Protein AF-A0AAN4YAN1-F1 (afdb_monomer_lite)

Foldseek 3Di:
DLLVQLCCQQVVPDDHDALVNVCVVCPPPPDDDCDPPVVLCVVRVCVRCVVDDDDDDDDDPVVVVVCCVVPPVCCLPPVVLVVVLVVPVPPSVVVNSRRVSSVVSVVVVD

Organism: Aspergillus oryzae (NCBI:txid5062)

Structure (mmCIF, N/CA/C/O backbone):
data_AF-A0AAN4YAN1-F1
#
_entry.id   AF-A0AAN4YAN1-F1
#
loop_
_atom_site.group_PDB
_atom_site.id
_atom_site.type_symbol
_atom_site.label_atom_id
_atom_site.label_alt_id
_atom_site.label_comp_id
_atom_site.label_asym_id
_atom_site.label_entity_id
_atom_site.label_seq_id
_atom_site.pdbx_PDB_ins_code
_atom_site.Cartn_x
_atom_site.Cartn_y
_atom_site.Cartn_z
_atom_site.occupancy
_atom_site.B_iso_or_equiv
_atom_site.auth_seq_id
_atom_site.auth_comp_id
_atom_site.auth_asym_id
_atom_site.auth_atom_id
_atom_site.pdbx_PDB_model_num
ATOM 1 N N . MET A 1 1 ? 3.680 5.366 10.695 1.00 85.44 1 MET A N 1
ATOM 2 C CA . MET A 1 1 ? 2.303 5.056 10.266 1.00 85.44 1 MET A CA 1
ATOM 3 C C . MET A 1 1 ? 2.282 3.895 9.278 1.00 85.44 1 MET A C 1
ATOM 5 O O . MET A 1 1 ? 2.101 2.791 9.756 1.00 85.44 1 MET A O 1
ATOM 9 N N . TRP A 1 2 ? 2.594 4.038 7.982 1.00 93.44 2 TRP A N 1
ATOM 10 C CA . TRP A 1 2 ? 2.585 2.868 7.071 1.00 93.44 2 TRP A CA 1
ATOM 11 C C . TRP A 1 2 ? 3.573 1.753 7.440 1.00 93.44 2 TRP A C 1
ATOM 13 O O . TRP A 1 2 ? 3.176 0.596 7.501 1.00 93.44 2 TRP A O 1
ATOM 23 N N . GLN A 1 3 ? 4.832 2.083 7.759 1.00 95.12 3 GLN A N 1
ATOM 24 C CA . GLN A 1 3 ? 5.795 1.064 8.210 1.00 95.12 3 GLN A CA 1
ATOM 25 C C . GLN A 1 3 ? 5.309 0.330 9.463 1.00 95.12 3 GLN A C 1
ATOM 27 O O . GLN A 1 3 ? 5.502 -0.866 9.598 1.00 95.12 3 GLN A O 1
ATOM 32 N N . GLU A 1 4 ? 4.669 1.052 10.374 1.00 95.56 4 GLU A N 1
ATOM 33 C CA . GLU A 1 4 ? 4.144 0.478 11.606 1.00 95.56 4 GLU A CA 1
ATOM 34 C C . GLU A 1 4 ? 2.954 -0.444 11.329 1.00 95.56 4 GLU A C 1
ATOM 36 O O . GLU A 1 4 ? 2.904 -1.534 11.883 1.00 95.56 4 GLU A O 1
ATOM 41 N N . ALA A 1 5 ? 2.049 -0.061 10.423 1.00 95.12 5 ALA A N 1
ATOM 42 C CA . ALA A 1 5 ? 0.968 -0.931 9.968 1.00 95.12 5 ALA A CA 1
ATOM 43 C C . ALA A 1 5 ? 1.516 -2.240 9.380 1.00 95.12 5 ALA A C 1
ATOM 45 O O . ALA A 1 5 ? 1.060 -3.323 9.744 1.00 95.12 5 ALA A O 1
ATOM 46 N N . VAL A 1 6 ? 2.535 -2.143 8.517 1.00 95.50 6 VAL A N 1
ATOM 47 C CA . VAL A 1 6 ? 3.218 -3.297 7.906 1.00 95.50 6 VAL A CA 1
ATOM 48 C C . VAL A 1 6 ? 3.877 -4.160 8.981 1.00 95.50 6 VAL A C 1
ATOM 50 O O . VAL A 1 6 ? 3.693 -5.377 8.985 1.00 95.50 6 VAL A O 1
ATOM 53 N N . ASP A 1 7 ? 4.573 -3.538 9.934 1.00 95.12 7 ASP A N 1
ATOM 54 C CA . ASP A 1 7 ? 5.252 -4.243 11.018 1.00 95.12 7 ASP A CA 1
ATOM 55 C C . ASP A 1 7 ? 4.272 -5.002 11.924 1.00 95.12 7 ASP A C 1
ATOM 57 O O . ASP A 1 7 ? 4.508 -6.167 12.257 1.00 95.12 7 ASP A O 1
ATOM 61 N N . ARG A 1 8 ? 3.142 -4.383 12.281 1.00 95.12 8 ARG A N 1
ATOM 62 C CA . ARG A 1 8 ? 2.120 -5.023 13.117 1.00 95.12 8 ARG A CA 1
ATOM 63 C C . ARG A 1 8 ? 1.381 -6.133 12.369 1.00 95.12 8 ARG A C 1
ATOM 65 O O . ARG A 1 8 ? 1.099 -7.169 12.966 1.00 95.12 8 ARG A O 1
ATOM 72 N N . LYS A 1 9 ? 1.107 -5.951 11.071 1.00 93.56 9 LYS A N 1
ATOM 73 C CA . LYS A 1 9 ? 0.418 -6.954 10.246 1.00 93.56 9 LYS A CA 1
ATOM 74 C C . LYS A 1 9 ? 1.280 -8.186 9.974 1.00 93.56 9 LYS A C 1
ATOM 76 O O . LYS A 1 9 ? 0.797 -9.301 10.148 1.00 93.56 9 LYS A O 1
ATOM 81 N N . PHE A 1 10 ? 2.526 -7.997 9.544 1.00 93.81 10 PHE A N 1
ATOM 82 C CA . PHE A 1 10 ? 3.351 -9.094 9.027 1.00 93.81 10 PHE A CA 1
ATOM 83 C C . PHE A 1 10 ? 4.418 -9.604 9.995 1.00 93.81 10 PHE A C 1
ATOM 85 O O . PHE A 1 10 ? 4.836 -10.751 9.870 1.00 93.81 10 PHE A O 1
ATOM 92 N N . PHE A 1 11 ? 4.853 -8.792 10.962 1.00 93.38 11 PHE A N 1
ATOM 93 C CA . PHE A 1 11 ? 5.954 -9.147 11.868 1.00 93.38 11 PHE A CA 1
ATOM 94 C C . PHE A 1 11 ? 5.548 -9.154 13.349 1.00 93.38 11 PHE A C 1
ATOM 96 O O . PHE A 1 11 ? 6.403 -9.315 14.217 1.00 93.38 11 PHE A O 1
ATOM 103 N N . GLY A 1 12 ? 4.253 -9.005 13.654 1.00 89.88 12 GLY A N 1
ATOM 104 C CA . GLY A 1 12 ? 3.705 -9.192 15.001 1.00 89.88 12 GLY A CA 1
ATOM 105 C C . GLY A 1 12 ? 4.200 -8.180 16.037 1.00 89.88 12 GLY A C 1
ATOM 106 O O . GLY A 1 12 ? 4.226 -8.482 17.228 1.00 89.88 12 GLY A O 1
ATOM 107 N N . THR A 1 13 ? 4.599 -6.978 15.613 1.00 92.94 13 THR A N 1
ATOM 108 C CA . THR A 1 13 ? 5.156 -5.952 16.515 1.00 92.94 13 THR A CA 1
ATOM 109 C C . THR A 1 13 ? 4.108 -5.241 17.383 1.00 92.94 13 THR A C 1
ATOM 111 O O . THR A 1 13 ? 4.455 -4.355 18.164 1.00 92.94 13 THR A O 1
ATOM 114 N N . GLY A 1 14 ? 2.830 -5.616 17.277 1.00 93.75 14 GLY A N 1
ATOM 115 C CA . GLY A 1 14 ? 1.735 -5.060 18.068 1.00 93.75 14 GLY A CA 1
ATOM 116 C C . GLY A 1 14 ? 0.355 -5.519 17.580 1.00 93.75 14 GLY A C 1
ATOM 117 O O . GLY A 1 14 ? 0.271 -6.373 16.696 1.00 93.75 14 GLY A O 1
ATOM 118 N N . PRO A 1 15 ? -0.732 -4.953 18.137 1.00 94.44 15 PRO A N 1
ATOM 119 C CA . PRO A 1 15 ? -2.095 -5.234 17.690 1.00 94.44 15 PRO A CA 1
ATOM 120 C C . PRO A 1 15 ? -2.310 -4.831 16.228 1.00 94.44 15 PRO A C 1
ATOM 122 O O . PRO A 1 15 ? -1.752 -3.830 15.771 1.00 94.44 15 PRO A O 1
ATOM 125 N N . LYS A 1 16 ? -3.153 -5.580 15.508 1.00 93.50 16 LYS A N 1
ATOM 126 C CA . LYS A 1 16 ? -3.551 -5.232 14.137 1.00 93.50 16 LYS A CA 1
ATOM 127 C C . LYS A 1 16 ? -4.142 -3.820 14.083 1.00 93.50 16 LYS A C 1
ATOM 129 O O . LYS A 1 16 ? -4.749 -3.366 15.051 1.00 93.50 16 LYS A O 1
ATOM 134 N N . PHE A 1 17 ? -3.945 -3.142 12.955 1.00 94.94 17 PHE A N 1
ATOM 135 C CA . PHE A 1 17 ? -4.578 -1.848 12.708 1.00 94.94 17 PHE A CA 1
ATOM 136 C C . PHE A 1 17 ? -6.097 -2.020 12.660 1.00 94.94 17 PHE A C 1
ATOM 138 O O . PHE A 1 17 ? -6.589 -2.903 11.960 1.00 94.94 17 PHE A O 1
ATOM 145 N N . GLY A 1 18 ? -6.816 -1.184 13.406 1.00 94.94 18 GLY A N 1
ATOM 146 C CA . GLY A 1 18 ? -8.261 -1.050 13.326 1.00 94.94 18 GLY A CA 1
ATOM 147 C C . GLY A 1 18 ? -8.653 0.306 12.748 1.00 94.94 18 GLY A C 1
ATOM 148 O O . GLY A 1 18 ? -7.822 1.076 12.260 1.00 94.94 18 GLY A O 1
ATOM 149 N N . ARG A 1 19 ? -9.950 0.617 12.820 1.00 95.69 19 ARG A N 1
ATOM 150 C CA . ARG A 1 19 ? -10.513 1.848 12.252 1.00 95.69 19 ARG A CA 1
ATOM 151 C C . ARG A 1 19 ? -9.834 3.113 12.767 1.00 95.69 19 ARG A C 1
ATOM 153 O O . ARG A 1 19 ? -9.567 4.002 11.979 1.00 95.69 19 ARG A O 1
ATOM 160 N N . GLN A 1 20 ? -9.504 3.188 14.057 1.00 96.12 20 GLN A N 1
ATOM 161 C CA . GLN A 1 20 ? -8.867 4.379 14.624 1.00 96.12 20 GLN A CA 1
ATOM 162 C C . GLN A 1 20 ? -7.451 4.596 14.070 1.00 96.12 20 GLN A C 1
ATOM 164 O O . GLN A 1 20 ? -7.083 5.725 13.742 1.00 96.12 20 GLN A O 1
ATOM 169 N N . GLU A 1 21 ? -6.656 3.532 13.947 1.00 96.56 21 GLU A N 1
ATOM 170 C CA . GLU A 1 21 ? -5.321 3.622 13.361 1.00 96.56 21 GLU A CA 1
ATOM 171 C C . GLU A 1 21 ? -5.380 3.952 11.865 1.00 96.56 21 GLU A C 1
ATOM 173 O O . GLU A 1 21 ? -4.557 4.731 11.379 1.00 96.56 21 GLU A O 1
ATOM 178 N N . PHE A 1 22 ? -6.359 3.402 11.138 1.00 95.94 22 PHE A N 1
ATOM 179 C CA . PHE A 1 22 ? -6.588 3.752 9.738 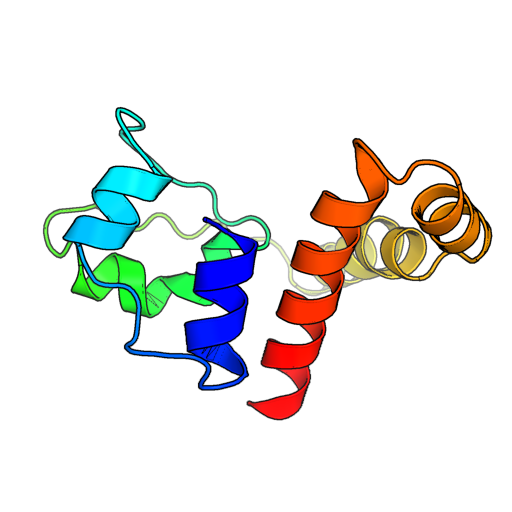1.00 95.94 22 PHE A CA 1
ATOM 180 C C . PHE A 1 22 ? -7.103 5.184 9.568 1.00 95.94 22 PHE A C 1
ATOM 182 O O . PHE A 1 22 ? -6.593 5.881 8.699 1.00 95.94 22 PHE A O 1
ATOM 189 N N . ASP A 1 23 ? -8.001 5.669 10.428 1.00 95.81 23 ASP A N 1
ATOM 190 C CA . ASP A 1 23 ? -8.488 7.055 10.417 1.00 95.81 23 ASP A CA 1
ATOM 191 C C . ASP A 1 23 ? -7.320 8.030 10.646 1.00 95.81 23 ASP A C 1
ATOM 193 O O . ASP A 1 23 ? -7.209 9.051 9.972 1.00 95.81 23 ASP A O 1
ATOM 197 N N . GLN A 1 24 ? -6.377 7.696 11.535 1.00 95.50 24 GLN A N 1
ATOM 198 C CA . GLN A 1 24 ? -5.163 8.495 11.727 1.00 95.50 24 GLN A CA 1
ATOM 199 C C . GLN A 1 24 ? -4.233 8.459 10.501 1.00 95.50 24 GLN A C 1
ATOM 201 O O . GLN A 1 24 ? -3.602 9.461 10.159 1.00 95.50 24 GLN A O 1
ATOM 206 N N . LEU A 1 25 ? -4.110 7.294 9.866 1.00 95.12 25 LEU A N 1
ATOM 207 C CA . LEU A 1 25 ? -3.193 7.056 8.755 1.00 95.12 25 LEU A CA 1
ATOM 208 C C . LEU A 1 25 ? -3.711 7.624 7.421 1.00 95.12 25 LEU A C 1
ATOM 210 O O . LEU A 1 25 ? -2.906 8.106 6.624 1.00 95.12 25 LEU A O 1
ATOM 214 N N . LEU A 1 26 ? -5.026 7.585 7.195 1.00 93.81 26 LEU A N 1
ATOM 215 C CA . LEU A 1 26 ? -5.721 8.090 6.007 1.00 93.81 26 LEU A CA 1
ATOM 216 C C . LEU A 1 26 ? -6.244 9.522 6.189 1.00 93.81 26 LEU A C 1
ATOM 218 O O . LEU A 1 26 ? -6.496 10.201 5.199 1.00 93.81 26 LEU A O 1
ATOM 222 N N . HIS A 1 27 ? -6.366 10.020 7.419 1.00 92.81 27 HIS A N 1
ATOM 223 C CA . HIS A 1 27 ? -6.829 11.379 7.707 1.00 92.81 27 HIS A CA 1
ATOM 224 C C . HIS A 1 27 ? -8.151 11.699 6.973 1.00 92.81 27 HIS A C 1
ATOM 226 O O . HIS A 1 27 ? -9.129 10.975 7.119 1.00 92.81 27 HIS A O 1
ATOM 232 N N . ASP A 1 28 ? -8.179 12.748 6.146 1.00 92.69 28 ASP A N 1
ATOM 233 C CA . ASP A 1 28 ? -9.385 13.211 5.445 1.00 92.69 28 ASP A CA 1
ATOM 234 C C . ASP A 1 28 ? -9.548 12.592 4.040 1.00 92.69 28 ASP A C 1
ATOM 236 O O . ASP A 1 28 ? -10.375 13.050 3.246 1.00 92.69 28 ASP A O 1
ATOM 240 N N . PHE A 1 29 ? -8.744 11.584 3.676 1.00 93.94 29 PHE A N 1
ATOM 241 C CA . PHE A 1 29 ? -8.873 10.929 2.374 1.00 93.94 29 PHE A CA 1
ATOM 242 C C . PHE A 1 29 ? -10.128 10.044 2.331 1.00 93.94 29 PHE A C 1
ATOM 244 O O . PHE A 1 29 ? -10.239 9.057 3.049 1.00 93.94 29 PHE A O 1
ATOM 251 N N . GLY A 1 30 ? -11.061 10.357 1.425 1.00 91.06 30 GLY A N 1
ATOM 252 C CA . GLY A 1 30 ? -12.301 9.586 1.234 1.00 91.06 30 GLY A CA 1
ATOM 253 C C . GLY A 1 30 ? -12.150 8.281 0.439 1.00 91.06 30 GLY A C 1
ATOM 254 O O . GLY A 1 30 ? -13.141 7.592 0.208 1.00 91.06 30 GLY A O 1
ATOM 255 N N . ALA A 1 31 ? -10.940 7.961 -0.027 1.00 92.31 31 ALA A N 1
ATOM 256 C CA . ALA A 1 31 ? -10.613 6.727 -0.734 1.00 92.31 31 ALA A CA 1
ATOM 257 C C . ALA A 1 31 ? -9.125 6.3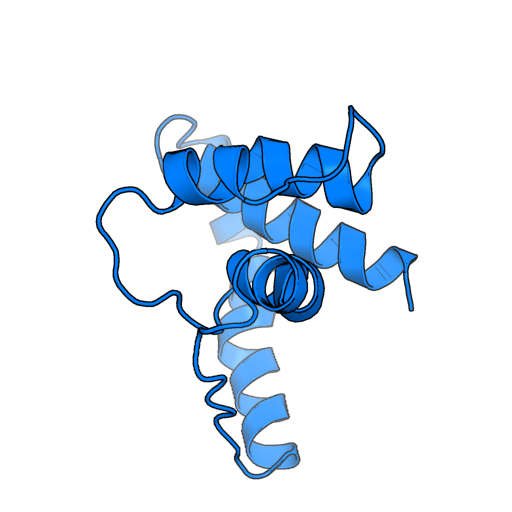93 -0.560 1.00 92.31 31 ALA A C 1
ATOM 259 O O . ALA A 1 31 ? -8.293 7.290 -0.415 1.00 92.31 31 ALA A O 1
ATOM 260 N N . VAL A 1 32 ? -8.791 5.106 -0.635 1.00 92.69 32 VAL A N 1
ATOM 261 C CA . VAL A 1 32 ? -7.417 4.590 -0.599 1.00 92.69 32 VAL A CA 1
ATOM 262 C C . VAL A 1 32 ? -7.135 3.801 -1.878 1.00 92.69 32 VAL A C 1
ATOM 264 O O . VAL A 1 32 ? -8.024 3.129 -2.400 1.00 92.69 32 VAL A O 1
ATOM 267 N N . SER A 1 33 ? -5.923 3.929 -2.427 1.00 88.12 33 SER A N 1
ATOM 268 C CA . SER A 1 33 ? -5.554 3.248 -3.672 1.00 88.12 33 SER A CA 1
ATOM 269 C C . SER A 1 33 ? -5.316 1.749 -3.465 1.00 88.12 33 SER A C 1
ATOM 271 O O . SER A 1 33 ? -5.036 1.285 -2.361 1.00 88.12 33 SER A O 1
ATOM 273 N N . SER A 1 34 ? -5.371 0.994 -4.564 1.00 84.25 34 SER A N 1
ATOM 274 C CA . SER A 1 34 ? -5.001 -0.424 -4.628 1.00 84.25 34 SER A CA 1
ATOM 275 C C . SER A 1 34 ? -3.492 -0.651 -4.798 1.00 84.25 34 SER A C 1
ATOM 277 O O . SER A 1 34 ? -3.081 -1.726 -5.232 1.00 84.25 34 SER A O 1
ATOM 279 N N . ASP A 1 35 ? -2.654 0.345 -4.513 1.00 89.81 35 ASP A N 1
ATOM 280 C CA . ASP A 1 35 ? -1.203 0.223 -4.659 1.00 89.81 35 ASP A CA 1
ATOM 281 C C . ASP A 1 35 ? -0.549 -0.226 -3.350 1.00 89.81 35 ASP A C 1
ATOM 283 O O . ASP A 1 35 ? -1.131 -0.167 -2.264 1.00 89.81 35 ASP A O 1
ATOM 287 N N . THR A 1 36 ? 0.700 -0.679 -3.429 1.00 88.94 36 THR A N 1
ATOM 288 C CA . THR A 1 36 ? 1.494 -1.000 -2.239 1.00 88.94 36 THR A CA 1
ATOM 289 C C . THR A 1 36 ? 1.829 0.274 -1.452 1.00 88.94 36 THR A C 1
ATOM 291 O O . THR A 1 36 ? 2.293 1.238 -2.064 1.00 88.94 36 THR A O 1
ATOM 294 N N . PRO A 1 37 ? 1.678 0.289 -0.114 1.00 92.31 37 PRO A N 1
ATOM 295 C CA . PRO A 1 37 ? 1.373 -0.858 0.750 1.00 92.31 37 PRO A CA 1
ATOM 296 C C . PRO A 1 37 ? -0.125 -1.119 0.986 1.00 92.31 37 PRO A C 1
ATOM 298 O O . PRO A 1 37 ? -0.460 -2.169 1.520 1.00 92.31 37 PRO A O 1
ATOM 301 N N . ALA A 1 38 ? -1.021 -0.200 0.622 1.00 93.69 38 ALA A N 1
ATOM 302 C CA . ALA A 1 38 ? -2.433 -0.231 1.011 1.00 93.69 38 ALA A CA 1
ATOM 303 C C . ALA A 1 38 ? -3.175 -1.508 0.591 1.00 93.69 38 ALA A C 1
ATOM 305 O O . ALA A 1 38 ? -3.936 -2.059 1.382 1.00 93.69 38 ALA A O 1
ATOM 306 N N . ILE A 1 39 ? -2.897 -2.037 -0.602 1.00 93.00 39 ILE A N 1
ATOM 307 C CA . ILE A 1 39 ? -3.510 -3.286 -1.087 1.00 93.00 39 ILE A CA 1
ATOM 308 C C . ILE A 1 39 ? -3.210 -4.501 -0.202 1.00 93.00 39 ILE A C 1
ATOM 310 O O . ILE A 1 39 ? -3.997 -5.441 -0.150 1.00 93.00 39 ILE A O 1
ATOM 314 N N . ALA A 1 40 ? -2.120 -4.468 0.570 1.00 93.00 40 ALA A N 1
ATOM 315 C CA . ALA A 1 40 ? -1.822 -5.505 1.548 1.00 93.00 40 ALA A CA 1
ATOM 316 C C . ALA A 1 40 ? -2.806 -5.516 2.729 1.00 93.00 40 ALA A C 1
ATOM 318 O O . ALA A 1 40 ? -2.828 -6.492 3.470 1.00 93.00 40 ALA A O 1
ATOM 319 N N . PHE A 1 41 ? -3.610 -4.466 2.908 1.00 94.50 41 PHE A N 1
ATOM 320 C CA . PHE A 1 41 ? -4.581 -4.283 3.990 1.00 94.50 41 PHE A CA 1
ATOM 321 C C . PHE A 1 41 ? -6.030 -4.341 3.497 1.00 94.50 41 PHE A C 1
ATOM 323 O O . PHE A 1 41 ? -6.914 -3.893 4.214 1.00 94.50 41 PHE A O 1
ATOM 330 N N . ALA A 1 42 ? -6.292 -4.866 2.292 1.00 94.44 42 ALA A N 1
ATOM 331 C CA . ALA A 1 42 ? -7.639 -4.886 1.718 1.00 94.44 42 ALA A CA 1
ATOM 332 C C . ALA A 1 42 ? -8.681 -5.477 2.688 1.00 94.44 42 ALA A C 1
ATOM 334 O O . ALA A 1 42 ? -9.686 -4.829 2.960 1.00 94.44 42 ALA A O 1
ATOM 335 N N . ASP A 1 43 ? -8.396 -6.639 3.281 1.00 94.12 43 ASP A N 1
ATOM 336 C CA . ASP A 1 43 ? -9.303 -7.283 4.238 1.00 94.12 43 ASP A CA 1
ATOM 337 C C . ASP A 1 43 ? -9.485 -6.458 5.524 1.00 94.12 43 ASP A C 1
ATOM 339 O O . ASP A 1 43 ? -10.612 -6.271 5.976 1.00 94.12 43 ASP A O 1
ATOM 343 N N . ASP A 1 44 ? -8.397 -5.909 6.084 1.00 95.25 44 ASP A N 1
ATOM 344 C CA . ASP A 1 44 ? -8.459 -5.100 7.312 1.00 95.25 44 ASP A CA 1
ATOM 345 C C . ASP A 1 44 ? -9.225 -3.784 7.077 1.00 95.25 44 ASP A C 1
ATOM 347 O O . ASP A 1 44 ? -9.943 -3.310 7.954 1.00 95.25 44 ASP A O 1
ATOM 351 N N . LEU A 1 45 ? -9.097 -3.195 5.884 1.00 95.94 45 LEU A N 1
ATOM 352 C CA . LEU A 1 45 ? -9.820 -1.990 5.479 1.00 95.94 45 LEU A CA 1
ATOM 353 C C . LEU A 1 45 ? -11.306 -2.280 5.247 1.00 95.94 45 LEU A C 1
ATOM 355 O O . LEU A 1 45 ? -12.143 -1.473 5.641 1.00 95.94 45 LEU A O 1
ATOM 359 N N . ILE A 1 46 ? -11.646 -3.425 4.650 1.00 96.19 46 ILE A N 1
ATOM 360 C CA . ILE A 1 46 ? -13.041 -3.862 4.490 1.00 96.19 46 ILE A CA 1
ATOM 361 C C . ILE A 1 46 ? -13.689 -4.093 5.861 1.00 96.19 46 ILE A C 1
ATOM 363 O O . ILE A 1 46 ? -14.834 -3.699 6.070 1.00 96.19 46 ILE A O 1
ATOM 367 N N . GLU A 1 47 ? -12.959 -4.689 6.807 1.00 96.62 47 GLU A N 1
ATOM 368 C CA . GLU A 1 47 ? -13.437 -4.887 8.179 1.00 96.62 47 GLU A CA 1
ATOM 369 C C . GLU A 1 47 ? -13.589 -3.558 8.939 1.00 96.62 47 GLU A C 1
ATOM 371 O O . GLU A 1 47 ? -14.580 -3.355 9.641 1.00 96.62 47 GLU A O 1
ATOM 376 N N . ALA A 1 48 ? -12.638 -2.632 8.784 1.00 96.56 48 ALA A N 1
ATOM 377 C CA . ALA A 1 48 ? -12.658 -1.332 9.456 1.00 96.56 48 ALA A CA 1
ATOM 378 C C . ALA A 1 48 ? -13.719 -0.363 8.898 1.00 96.56 48 ALA A C 1
ATOM 380 O O . ALA A 1 48 ? -14.238 0.475 9.644 1.00 96.56 48 ALA A O 1
ATOM 381 N N . TYR A 1 49 ? -14.043 -0.476 7.607 1.00 96.81 49 TYR A N 1
ATOM 382 C CA . TYR A 1 49 ? -14.972 0.398 6.885 1.00 96.81 49 TYR A CA 1
ATOM 383 C C . TYR A 1 49 ? -16.018 -0.421 6.108 1.00 96.81 49 TYR A C 1
ATOM 385 O O . TYR A 1 49 ? -16.034 -0.392 4.874 1.00 96.81 49 TYR A O 1
ATOM 393 N N . PRO A 1 50 ? -16.922 -1.146 6.792 1.00 96.81 50 PRO A N 1
ATOM 394 C CA . PRO A 1 50 ? -17.924 -1.989 6.132 1.00 96.81 50 PRO A CA 1
ATOM 395 C C . PRO A 1 50 ? -18.911 -1.195 5.260 1.00 96.81 50 PRO A C 1
ATOM 397 O O . PRO A 1 50 ? -19.576 -1.756 4.391 1.00 96.81 50 PRO A O 1
ATOM 400 N N . GLU A 1 51 ? -19.033 0.113 5.487 1.00 96.69 51 GLU A N 1
ATOM 401 C CA . GLU A 1 51 ? -19.834 1.033 4.682 1.00 96.69 51 GLU A CA 1
ATOM 402 C C . GLU A 1 51 ? -19.151 1.479 3.379 1.00 96.69 51 GLU A C 1
ATOM 404 O O . GLU A 1 51 ? -19.818 2.015 2.486 1.00 96.69 51 GLU A O 1
ATOM 409 N N . ALA A 1 52 ? -17.832 1.301 3.264 1.00 96.81 52 ALA A N 1
ATOM 410 C CA . ALA A 1 52 ? -17.077 1.718 2.094 1.00 96.81 52 ALA A CA 1
ATOM 411 C C . ALA A 1 52 ? -17.350 0.791 0.903 1.00 96.81 52 ALA A C 1
ATOM 413 O O . ALA A 1 52 ? -17.535 -0.419 1.028 1.00 96.81 52 ALA A O 1
ATOM 414 N N . LYS A 1 53 ? -17.350 1.367 -0.301 1.00 97.19 53 LYS A N 1
ATOM 415 C CA . LYS A 1 53 ? -17.459 0.589 -1.538 1.00 97.19 53 LYS A CA 1
ATOM 416 C C . LYS A 1 53 ? -16.079 0.090 -1.948 1.00 97.19 53 LYS A C 1
ATOM 418 O O . LYS A 1 53 ? -15.139 0.877 -2.012 1.00 97.19 53 LYS A O 1
ATOM 423 N N . VAL A 1 54 ? -15.989 -1.187 -2.307 1.00 96.06 54 VAL A N 1
ATOM 424 C CA . VAL A 1 54 ? -14.767 -1.790 -2.850 1.00 96.06 54 VAL A CA 1
ATOM 425 C C . VAL A 1 54 ? -14.808 -1.731 -4.374 1.00 96.06 54 VAL A C 1
ATOM 427 O O . VAL A 1 54 ? -15.781 -2.165 -4.991 1.00 96.06 54 VAL A O 1
ATOM 430 N N . VAL A 1 55 ? -13.751 -1.195 -4.981 1.00 95.81 55 VAL A N 1
ATOM 431 C CA . VAL A 1 55 ? -13.574 -1.157 -6.438 1.00 95.81 55 VAL A CA 1
ATOM 432 C C . VAL A 1 55 ? -12.395 -2.052 -6.801 1.00 95.81 55 VAL A C 1
ATOM 434 O O . VAL A 1 55 ? -11.265 -1.768 -6.412 1.00 95.81 55 VAL A O 1
ATOM 437 N N . LEU A 1 56 ? -12.659 -3.121 -7.554 1.00 94.81 56 LEU A N 1
ATOM 438 C CA . LEU A 1 56 ? -11.628 -3.990 -8.116 1.00 94.81 56 LEU A CA 1
ATOM 439 C C . LEU A 1 56 ? -11.328 -3.551 -9.552 1.00 94.81 56 LEU A C 1
ATOM 441 O O . LEU A 1 56 ? -12.228 -3.488 -10.387 1.00 94.81 56 LEU A O 1
ATOM 445 N N . VAL A 1 57 ? -10.064 -3.234 -9.828 1.00 92.44 57 VAL A N 1
ATOM 446 C CA . VAL A 1 57 ? -9.600 -2.903 -11.179 1.00 92.44 57 VAL A CA 1
ATOM 447 C C . VAL A 1 57 ? -9.033 -4.164 -11.817 1.00 92.44 57 VAL A C 1
ATOM 449 O O . VAL A 1 57 ? -8.031 -4.703 -11.352 1.00 92.44 57 VAL A O 1
ATOM 452 N N . GLU A 1 58 ? -9.669 -4.620 -12.892 1.00 94.38 58 GLU A N 1
ATOM 453 C CA . GLU A 1 58 ? -9.288 -5.837 -13.606 1.00 94.38 58 GLU A CA 1
ATOM 454 C C . GLU A 1 58 ? -8.560 -5.520 -14.916 1.00 94.38 58 GLU A C 1
ATOM 456 O O . GLU A 1 58 ? -8.791 -4.497 -15.566 1.00 94.38 58 GLU A O 1
ATOM 461 N N . ARG A 1 59 ? -7.664 -6.423 -15.311 1.00 94.81 59 ARG A N 1
ATOM 462 C CA . ARG A 1 59 ? -6.935 -6.394 -16.582 1.00 94.81 59 ARG A CA 1
ATOM 463 C C . ARG A 1 59 ? -6.529 -7.813 -16.964 1.00 94.81 59 ARG A C 1
ATOM 465 O O . ARG A 1 59 ? -6.510 -8.699 -16.115 1.00 94.81 59 ARG A O 1
ATOM 472 N N . ASP A 1 60 ? -6.166 -7.997 -18.228 1.00 97.81 60 ASP A N 1
ATOM 473 C CA . ASP A 1 60 ? -5.569 -9.245 -18.705 1.00 97.81 60 ASP A CA 1
ATOM 474 C C . ASP A 1 60 ? -4.339 -9.638 -17.862 1.00 97.81 60 ASP A C 1
ATOM 476 O O . ASP A 1 60 ? -3.485 -8.791 -17.566 1.00 97.81 60 ASP A O 1
ATOM 480 N N . VAL A 1 61 ? -4.282 -10.913 -17.461 1.00 96.56 61 VAL A N 1
ATOM 481 C CA . VAL A 1 61 ? -3.315 -11.431 -16.478 1.00 96.56 61 VAL A CA 1
ATOM 482 C C . VAL A 1 61 ? -1.904 -11.450 -17.047 1.00 96.56 61 VAL A C 1
ATOM 484 O O . VAL A 1 61 ? -0.979 -11.017 -16.361 1.00 96.56 61 VAL A O 1
ATOM 487 N N . ASP A 1 62 ? -1.731 -11.883 -18.295 1.00 97.44 62 ASP A N 1
ATOM 488 C CA . ASP A 1 62 ? -0.411 -11.953 -18.928 1.00 97.44 62 ASP A CA 1
ATOM 489 C C . ASP A 1 62 ? 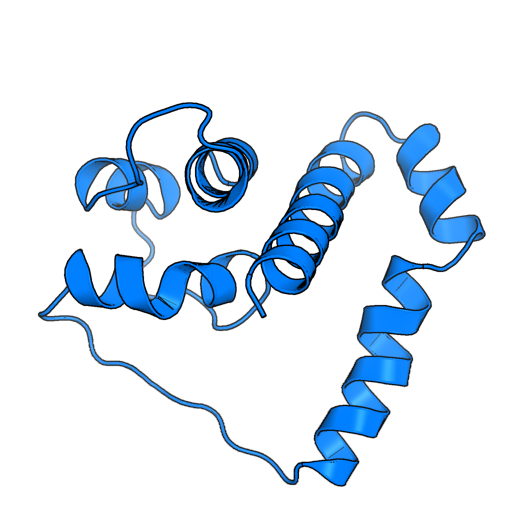0.148 -10.543 -19.137 1.00 97.44 62 ASP A C 1
ATOM 491 O O . ASP A 1 62 ? 1.265 -10.226 -18.719 1.00 97.44 62 ASP A O 1
ATOM 495 N N . SER A 1 63 ? -0.688 -9.641 -19.657 1.00 97.44 63 SER A N 1
ATOM 496 C CA . SER A 1 63 ? -0.346 -8.228 -19.801 1.00 97.44 63 SER A CA 1
ATOM 497 C C . SER A 1 63 ? 0.006 -7.588 -18.453 1.00 97.44 63 SER A C 1
ATOM 499 O O . SER A 1 63 ? 0.906 -6.748 -18.375 1.00 97.44 63 SER A O 1
ATOM 501 N N . TRP A 1 64 ? -0.727 -7.918 -17.379 1.00 95.31 64 TRP A N 1
ATOM 502 C CA . TRP A 1 64 ? -0.418 -7.471 -16.014 1.00 95.31 64 TRP A CA 1
ATOM 503 C C . TRP A 1 64 ? 0.913 -7.977 -15.524 1.00 95.31 64 TRP A C 1
ATOM 505 O O . TRP A 1 64 ? 1.718 -7.172 -15.061 1.00 95.31 64 TRP A O 1
ATOM 515 N N . TYR A 1 65 ? 1.144 -9.273 -15.657 1.00 95.25 65 TYR A N 1
ATOM 516 C CA . TYR A 1 65 ? 2.353 -9.908 -15.192 1.00 95.25 65 TYR A CA 1
ATOM 517 C C . TYR A 1 65 ? 3.584 -9.312 -15.879 1.00 95.25 65 TYR A C 1
ATOM 519 O O . TYR A 1 65 ? 4.513 -8.877 -15.198 1.00 95.25 65 TYR A O 1
ATOM 527 N N . GLU A 1 66 ? 3.570 -9.180 -17.209 1.00 97.25 66 GLU A N 1
ATOM 528 C CA . GLU A 1 66 ? 4.671 -8.552 -17.948 1.00 97.25 66 GLU A CA 1
ATOM 529 C C . GLU A 1 66 ? 4.919 -7.111 -17.493 1.00 97.25 66 GLU A C 1
ATOM 531 O O . GLU A 1 66 ? 6.062 -6.705 -17.267 1.00 97.25 66 GLU A O 1
ATOM 536 N N . SER A 1 67 ? 3.852 -6.327 -17.323 1.00 95.81 67 SER A N 1
ATOM 537 C CA . SER A 1 67 ? 3.944 -4.951 -16.835 1.00 95.81 67 SER A CA 1
ATOM 538 C C . SER A 1 67 ? 4.534 -4.898 -15.425 1.00 95.81 67 SER A C 1
ATOM 540 O O . SER A 1 67 ? 5.483 -4.153 -15.197 1.00 95.81 67 SER A O 1
ATOM 542 N N . TRP A 1 68 ? 4.028 -5.720 -14.507 1.00 92.75 68 TRP A N 1
ATOM 543 C CA . TRP A 1 68 ? 4.458 -5.799 -13.115 1.00 92.75 68 TRP A CA 1
ATOM 544 C C . TRP A 1 68 ? 5.929 -6.196 -12.988 1.00 92.75 68 TRP A C 1
ATOM 546 O O . TRP A 1 68 ? 6.696 -5.546 -12.273 1.00 92.75 68 TRP A O 1
ATOM 556 N N . MET A 1 69 ? 6.352 -7.220 -13.732 1.00 94.12 69 MET A N 1
ATOM 557 C CA . MET A 1 69 ? 7.739 -7.676 -13.734 1.00 94.12 69 MET A CA 1
ATOM 558 C C . MET A 1 69 ? 8.685 -6.594 -14.264 1.00 94.12 69 MET A C 1
ATOM 560 O O . MET A 1 69 ? 9.728 -6.333 -13.660 1.00 94.12 69 MET A O 1
ATOM 564 N N . ASN A 1 70 ? 8.307 -5.926 -15.356 1.00 94.94 70 ASN A N 1
ATOM 565 C CA . ASN A 1 70 ? 9.155 -4.934 -16.013 1.00 94.94 70 ASN A CA 1
ATOM 566 C C . ASN A 1 70 ? 9.224 -3.587 -15.285 1.00 94.94 70 ASN A C 1
ATOM 568 O O . ASN A 1 70 ? 10.255 -2.918 -15.376 1.00 94.94 70 ASN A O 1
ATOM 572 N N . THR A 1 71 ? 8.161 -3.168 -14.591 1.00 91.25 71 THR A N 1
ATOM 573 C CA . THR A 1 71 ? 8.091 -1.830 -13.979 1.00 91.25 71 THR A CA 1
ATOM 574 C C . THR A 1 71 ? 8.196 -1.849 -12.463 1.00 91.25 71 THR A C 1
ATOM 576 O O . THR A 1 71 ? 8.831 -0.960 -11.903 1.00 91.25 71 THR A O 1
ATOM 579 N N . VAL A 1 72 ? 7.621 -2.838 -11.780 1.00 89.19 72 VAL A N 1
ATOM 580 C CA . VAL A 1 72 ? 7.615 -2.870 -10.313 1.00 89.19 72 VAL A CA 1
ATOM 581 C C . VAL A 1 72 ? 8.764 -3.719 -9.805 1.00 89.19 72 VAL A C 1
ATOM 583 O O . VAL A 1 72 ? 9.641 -3.201 -9.115 1.00 89.19 72 VAL A O 1
ATOM 586 N N . ILE A 1 73 ? 8.821 -4.995 -10.191 1.00 87.12 73 ILE A N 1
ATOM 587 C CA . ILE A 1 73 ? 9.831 -5.928 -9.672 1.00 87.12 73 ILE A CA 1
ATOM 588 C C . ILE A 1 73 ? 11.231 -5.504 -10.108 1.00 87.12 73 ILE A C 1
ATOM 590 O O . ILE A 1 73 ? 12.104 -5.330 -9.260 1.00 87.12 73 ILE A O 1
ATOM 594 N N . LYS A 1 74 ? 11.440 -5.252 -11.406 1.00 89.31 74 LYS A N 1
ATOM 595 C CA . LYS A 1 74 ? 12.747 -4.825 -11.919 1.00 89.31 74 LYS A CA 1
ATOM 596 C C . LYS A 1 74 ? 13.284 -3.583 -11.201 1.00 89.31 74 LYS A C 1
ATOM 598 O O . LYS A 1 74 ? 14.436 -3.596 -10.793 1.00 89.31 74 LYS A O 1
ATOM 603 N N . ASN A 1 75 ? 12.461 -2.549 -11.013 1.00 85.69 75 ASN A N 1
ATOM 604 C CA . ASN A 1 75 ? 12.882 -1.324 -10.325 1.00 85.69 75 ASN A CA 1
ATOM 605 C C . ASN A 1 75 ? 13.095 -1.543 -8.820 1.00 85.69 75 ASN A C 1
ATOM 607 O O . ASN A 1 75 ? 14.046 -1.008 -8.260 1.00 85.69 75 ASN A O 1
ATOM 611 N N . THR A 1 76 ? 12.244 -2.343 -8.167 1.00 81.19 76 THR A N 1
ATOM 612 C CA . THR A 1 76 ? 12.364 -2.648 -6.729 1.00 81.19 76 THR A CA 1
ATOM 613 C C . THR A 1 76 ? 13.688 -3.340 -6.403 1.00 81.19 76 THR A C 1
ATOM 615 O O . THR A 1 76 ? 14.295 -3.047 -5.374 1.00 81.19 76 THR A O 1
ATOM 618 N N . TYR A 1 77 ? 14.144 -4.240 -7.278 1.00 81.75 77 TYR A N 1
ATOM 619 C CA . TYR A 1 77 ? 15.370 -5.023 -7.087 1.00 81.75 77 TYR A CA 1
ATOM 620 C C . TYR A 1 77 ? 16.555 -4.524 -7.924 1.00 81.75 77 TYR A C 1
ATOM 622 O O . TYR A 1 77 ? 17.556 -5.230 -8.063 1.00 81.75 77 TYR A O 1
ATOM 630 N N . ASP A 1 78 ? 16.472 -3.314 -8.481 1.00 88.94 78 ASP A N 1
ATOM 631 C CA . ASP A 1 78 ? 17.575 -2.731 -9.234 1.00 88.94 78 ASP A CA 1
ATOM 632 C C . ASP A 1 78 ? 18.747 -2.376 -8.281 1.00 88.94 78 ASP A C 1
ATOM 634 O O . ASP A 1 78 ? 18.545 -1.712 -7.251 1.00 88.94 78 ASP A O 1
ATOM 638 N N . PRO A 1 79 ? 19.994 -2.799 -8.577 1.00 89.06 79 PRO A N 1
ATOM 639 C CA . PRO A 1 79 ? 21.140 -2.516 -7.714 1.00 89.06 79 PRO A CA 1
ATOM 640 C C . PRO A 1 79 ? 21.423 -1.021 -7.535 1.00 89.06 79 PRO A C 1
ATOM 642 O O . PRO A 1 79 ? 21.836 -0.598 -6.455 1.00 89.06 79 PRO A O 1
ATOM 645 N N . PHE A 1 80 ? 21.191 -0.205 -8.564 1.00 90.75 80 PHE A N 1
ATOM 646 C CA . PHE A 1 80 ? 21.366 1.241 -8.477 1.00 90.75 80 PHE A CA 1
ATOM 647 C C . PHE A 1 80 ? 20.312 1.860 -7.558 1.00 90.75 80 PHE A C 1
ATOM 649 O O . PHE A 1 80 ? 20.653 2.668 -6.694 1.00 90.75 80 PHE A O 1
ATOM 656 N N . VAL A 1 81 ? 19.055 1.423 -7.663 1.00 86.56 81 VAL A N 1
ATOM 657 C CA . VAL A 1 81 ? 17.980 1.849 -6.749 1.00 86.56 81 VAL A CA 1
ATOM 658 C C . VAL A 1 81 ? 18.309 1.469 -5.301 1.00 86.56 81 VAL A C 1
ATOM 660 O O . VAL A 1 81 ? 18.169 2.291 -4.395 1.00 86.56 81 VAL A O 1
ATOM 663 N N . THR A 1 82 ? 18.857 0.272 -5.086 1.00 85.50 82 THR A N 1
ATOM 664 C CA . THR A 1 82 ? 19.325 -0.168 -3.763 1.00 85.50 82 THR A CA 1
ATOM 665 C C . THR A 1 82 ? 20.406 0.765 -3.208 1.00 85.50 82 THR A C 1
ATOM 667 O O . THR A 1 82 ? 20.343 1.176 -2.048 1.00 85.50 82 THR A O 1
ATOM 670 N N . VAL A 1 83 ? 21.381 1.162 -4.030 1.00 90.19 83 VAL A N 1
ATOM 671 C CA . VAL A 1 83 ? 22.412 2.133 -3.627 1.00 90.19 83 VAL A CA 1
ATOM 672 C C . VAL A 1 83 ? 21.790 3.486 -3.272 1.00 90.19 83 VAL A C 1
ATOM 674 O O . VAL A 1 83 ? 22.134 4.054 -2.233 1.00 90.19 83 VAL A O 1
ATOM 677 N N . VAL A 1 84 ? 20.840 3.979 -4.073 1.00 89.44 84 VAL A N 1
ATOM 678 C CA . VAL A 1 84 ? 20.118 5.232 -3.794 1.00 89.44 84 VAL A CA 1
ATOM 679 C C . VAL A 1 84 ? 19.431 5.176 -2.428 1.00 89.44 84 VAL A C 1
ATOM 681 O O . VAL A 1 84 ? 19.593 6.109 -1.642 1.00 89.44 84 VAL A O 1
ATOM 684 N N . TYR A 1 85 ? 18.775 4.062 -2.085 1.00 87.75 85 TYR A N 1
ATOM 685 C CA . TYR A 1 85 ? 18.146 3.865 -0.771 1.00 87.75 85 TYR A CA 1
ATOM 686 C C . TYR A 1 85 ? 19.134 3.923 0.399 1.00 87.75 85 TYR A C 1
ATOM 688 O O . TYR A 1 85 ? 18.769 4.297 1.515 1.00 87.75 85 TYR A O 1
ATOM 696 N N . HIS A 1 86 ? 20.394 3.544 0.186 1.00 85.25 86 HIS A N 1
ATOM 697 C CA . HIS A 1 86 ? 21.415 3.640 1.228 1.00 85.25 86 HIS A CA 1
ATOM 698 C C . HIS A 1 86 ? 21.969 5.060 1.385 1.00 85.25 86 HIS A C 1
ATOM 700 O O . HIS A 1 86 ? 22.296 5.453 2.511 1.00 85.25 86 HIS A O 1
ATOM 706 N N . ILE A 1 87 ? 22.045 5.822 0.292 1.00 91.69 87 ILE A N 1
ATOM 707 C CA . ILE A 1 87 ? 22.586 7.186 0.266 1.00 91.69 87 ILE A CA 1
ATOM 708 C C . ILE A 1 87 ? 21.547 8.194 0.767 1.0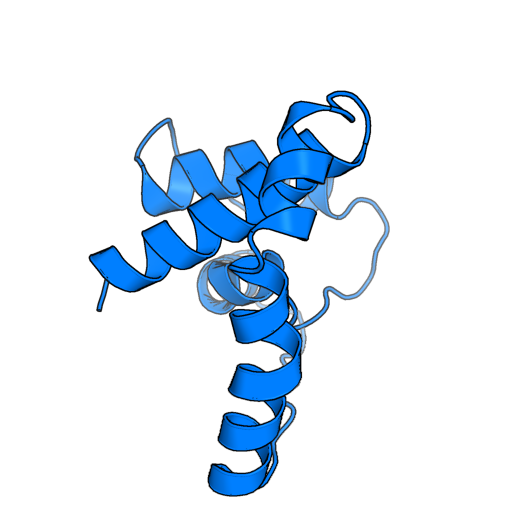0 91.69 87 ILE A C 1
ATOM 710 O O . ILE A 1 87 ? 21.822 8.954 1.698 1.00 91.69 87 ILE A O 1
ATOM 714 N N . ASP A 1 88 ? 20.340 8.183 0.202 1.00 89.31 88 ASP A N 1
ATOM 715 C CA . ASP A 1 88 ? 19.266 9.084 0.609 1.00 89.31 88 ASP A CA 1
ATOM 716 C C . ASP A 1 88 ? 18.444 8.476 1.750 1.00 89.31 88 ASP A C 1
ATOM 718 O O . ASP A 1 88 ? 17.386 7.858 1.605 1.00 89.31 88 ASP A O 1
ATOM 722 N N . ARG A 1 89 ? 18.972 8.691 2.951 1.00 87.12 89 ARG A N 1
ATOM 723 C CA . ARG A 1 89 ? 18.365 8.215 4.193 1.00 87.12 89 ARG A CA 1
ATOM 724 C C . ARG A 1 89 ? 17.092 8.963 4.578 1.00 87.12 89 ARG A C 1
ATOM 726 O O . ARG A 1 89 ? 16.391 8.475 5.463 1.00 87.12 89 ARG A O 1
ATOM 733 N N . PHE A 1 90 ? 16.838 10.132 3.995 1.00 88.81 90 PHE A N 1
ATOM 734 C CA . PHE A 1 90 ? 15.748 11.000 4.421 1.00 88.81 90 PHE A CA 1
ATOM 735 C C . PHE A 1 90 ? 14.460 10.693 3.664 1.00 88.81 90 PHE A C 1
ATOM 737 O O . PHE A 1 90 ? 13.415 10.556 4.296 1.00 88.81 90 PHE A O 1
ATOM 744 N N . PHE A 1 91 ? 14.533 10.540 2.341 1.00 88.00 91 PHE A N 1
ATOM 745 C CA . PHE A 1 91 ? 13.336 10.399 1.519 1.00 88.00 91 PHE A CA 1
ATOM 746 C C . PHE A 1 91 ? 13.145 8.978 0.981 1.00 88.00 91 PHE A C 1
ATOM 748 O O . PHE A 1 91 ? 12.139 8.335 1.281 1.00 88.00 91 PHE A O 1
ATOM 755 N N . THR A 1 92 ? 14.108 8.441 0.235 1.00 90.12 92 THR A N 1
ATOM 756 C CA . THR A 1 92 ? 13.932 7.139 -0.426 1.00 90.12 92 THR A CA 1
ATOM 757 C C . THR A 1 92 ? 14.050 5.951 0.526 1.00 90.12 92 THR A C 1
ATOM 759 O O . THR A 1 92 ? 13.304 4.983 0.384 1.00 90.12 92 THR A O 1
ATOM 762 N N . ARG A 1 93 ? 14.921 6.009 1.543 1.00 90.00 93 ARG A N 1
ATOM 763 C CA . ARG A 1 93 ? 15.111 4.884 2.476 1.00 90.00 93 ARG A CA 1
ATOM 764 C C . ARG A 1 93 ? 13.849 4.486 3.256 1.00 90.00 93 ARG A C 1
ATOM 766 O O . ARG A 1 93 ? 13.580 3.285 3.336 1.00 90.00 93 ARG A O 1
ATOM 773 N N . PRO A 1 94 ? 13.072 5.412 3.855 1.00 91.25 94 PRO A N 1
ATOM 774 C CA . PRO A 1 94 ? 11.827 5.041 4.527 1.00 91.25 94 PRO A CA 1
ATOM 775 C C . PRO A 1 94 ? 10.800 4.418 3.573 1.00 91.25 94 PRO A C 1
ATOM 777 O O . PRO A 1 94 ? 10.159 3.436 3.938 1.00 91.25 94 PRO A O 1
ATOM 780 N N . ILE A 1 95 ? 10.687 4.941 2.347 1.00 89.38 95 ILE A N 1
ATOM 781 C CA . ILE A 1 95 ? 9.768 4.429 1.317 1.00 89.38 95 ILE A CA 1
ATOM 782 C C . ILE A 1 95 ? 10.169 3.009 0.907 1.00 89.38 95 ILE A C 1
ATOM 784 O O . ILE A 1 95 ? 9.343 2.097 0.914 1.00 89.38 95 ILE A O 1
ATOM 788 N N . ALA A 1 96 ? 11.456 2.802 0.629 1.00 89.38 96 ALA A N 1
ATOM 789 C CA . ALA A 1 96 ? 12.013 1.501 0.288 1.00 89.38 96 ALA A CA 1
ATOM 790 C C . ALA A 1 96 ? 11.732 0.454 1.363 1.00 89.38 96 ALA A C 1
ATOM 792 O O . ALA A 1 96 ? 11.335 -0.667 1.052 1.00 89.38 96 ALA A O 1
ATOM 793 N N . ARG A 1 97 ? 11.902 0.826 2.639 1.00 91.56 97 ARG A N 1
ATOM 794 C CA . ARG A 1 97 ? 11.633 -0.073 3.763 1.00 91.56 97 ARG A CA 1
ATOM 795 C C . ARG A 1 97 ? 10.182 -0.550 3.744 1.00 91.56 97 ARG A C 1
ATOM 797 O O . ARG A 1 97 ? 9.968 -1.754 3.847 1.00 91.56 97 ARG A O 1
ATOM 804 N N . ILE A 1 98 ? 9.221 0.352 3.545 1.00 92.81 98 ILE A N 1
ATOM 805 C CA . ILE A 1 98 ? 7.792 0.010 3.488 1.00 92.81 98 ILE A CA 1
ATOM 806 C C . ILE A 1 98 ? 7.526 -0.970 2.342 1.00 92.81 98 ILE A C 1
ATOM 808 O O . ILE A 1 98 ? 6.925 -2.017 2.571 1.00 92.81 98 ILE A O 1
ATOM 812 N N . HIS A 1 99 ? 8.016 -0.681 1.133 1.00 89.31 99 HIS A N 1
ATOM 813 C CA . HIS A 1 99 ? 7.826 -1.562 -0.026 1.00 89.31 99 HIS A CA 1
ATOM 814 C C . HIS A 1 99 ? 8.445 -2.946 0.186 1.00 89.31 99 HIS A C 1
ATOM 816 O O . HIS A 1 99 ? 7.756 -3.955 0.052 1.00 89.31 99 HIS A O 1
ATOM 822 N N . ILE A 1 100 ? 9.726 -3.004 0.562 1.00 88.88 100 ILE A N 1
ATOM 823 C CA . ILE A 1 100 ? 10.458 -4.264 0.740 1.00 88.88 100 ILE A CA 1
ATOM 824 C C . ILE A 1 100 ? 9.797 -5.117 1.823 1.00 88.88 100 ILE A C 1
ATOM 826 O O . ILE A 1 100 ? 9.569 -6.304 1.609 1.00 88.88 100 ILE A O 1
ATOM 830 N N . THR A 1 101 ? 9.454 -4.516 2.964 1.00 92.19 101 THR A N 1
ATOM 831 C CA . THR A 1 101 ? 8.832 -5.248 4.076 1.00 92.19 101 THR A CA 1
ATOM 832 C C . THR A 1 101 ? 7.405 -5.698 3.758 1.00 92.19 101 THR A C 1
ATOM 834 O O . THR A 1 101 ? 7.017 -6.786 4.174 1.00 92.19 101 THR A O 1
ATOM 837 N N . THR A 1 102 ? 6.656 -4.939 2.950 1.00 92.62 102 THR A N 1
ATOM 838 C CA . THR A 1 102 ? 5.343 -5.369 2.434 1.00 92.62 102 THR A CA 1
ATOM 839 C C . THR A 1 102 ? 5.480 -6.599 1.535 1.00 92.62 102 THR A C 1
ATOM 841 O O . THR A 1 102 ? 4.801 -7.598 1.759 1.00 92.62 102 THR A O 1
ATOM 844 N N . PHE A 1 103 ? 6.396 -6.573 0.558 1.00 89.75 103 PHE A N 1
ATOM 845 C CA . PHE A 1 103 ? 6.626 -7.721 -0.328 1.00 89.75 103 PHE A CA 1
ATOM 846 C C . PHE A 1 103 ? 7.146 -8.946 0.433 1.00 89.75 103 PHE A C 1
ATOM 848 O O . PHE A 1 103 ? 6.688 -10.059 0.187 1.00 89.75 103 PHE A O 1
ATOM 855 N N . GLN A 1 104 ? 8.060 -8.751 1.388 1.00 88.44 104 GLN A N 1
ATOM 856 C CA . GLN A 1 104 ? 8.524 -9.819 2.277 1.00 88.44 104 GLN A CA 1
ATOM 857 C C . GLN A 1 104 ? 7.367 -10.431 3.067 1.00 88.44 104 GLN A C 1
ATOM 859 O O . GLN A 1 104 ? 7.267 -11.652 3.117 1.00 88.44 104 GLN A O 1
ATOM 864 N N . GLY A 1 105 ? 6.490 -9.596 3.635 1.00 89.06 105 GLY A N 1
ATOM 865 C CA . GLY A 1 105 ? 5.305 -10.016 4.379 1.00 89.06 105 GLY A CA 1
ATOM 866 C C . GLY A 1 105 ? 4.332 -10.853 3.549 1.00 89.06 105 GLY A C 1
ATOM 867 O O . GLY A 1 105 ? 3.802 -11.841 4.051 1.00 89.06 105 GLY A O 1
ATOM 868 N N . TRP A 1 106 ? 4.140 -10.518 2.271 1.00 85.25 106 TRP A N 1
ATOM 869 C CA . TRP A 1 106 ? 3.365 -11.364 1.363 1.00 85.25 106 TRP A CA 1
ATOM 870 C C . TRP A 1 106 ? 4.034 -12.705 1.109 1.00 85.25 106 TRP A C 1
ATOM 872 O O . TRP A 1 106 ? 3.379 -13.723 1.276 1.00 85.25 106 TRP A O 1
ATOM 882 N N . LEU A 1 107 ? 5.328 -12.724 0.781 1.00 81.94 107 LEU A N 1
ATOM 883 C CA . LEU A 1 107 ? 6.047 -13.960 0.452 1.00 81.94 107 LEU A CA 1
ATOM 884 C C . LEU A 1 107 ? 6.073 -14.993 1.589 1.00 81.94 107 LEU A C 1
ATOM 886 O O . LEU A 1 107 ? 6.205 -16.178 1.310 1.00 81.94 107 LEU A O 1
ATOM 890 N N . VAL A 1 108 ? 5.967 -14.566 2.851 1.00 75.31 108 VAL A N 1
ATOM 891 C CA . VAL A 1 108 ? 5.941 -15.478 4.012 1.00 75.31 108 VAL A CA 1
ATOM 892 C C . VAL A 1 108 ? 4.540 -15.953 4.410 1.00 75.31 108 VAL A C 1
ATOM 894 O O . VAL A 1 108 ? 4.438 -16.818 5.274 1.00 75.31 108 VAL A O 1
ATOM 897 N N . ASN A 1 109 ? 3.476 -15.401 3.816 1.00 62.62 109 ASN A N 1
ATOM 898 C CA . ASN A 1 109 ? 2.079 -15.735 4.135 1.00 62.62 109 ASN A CA 1
ATOM 899 C C . ASN A 1 109 ? 1.305 -16.344 2.944 1.00 62.62 109 ASN A C 1
ATOM 901 O O . ASN A 1 109 ? 0.076 -16.408 2.998 1.00 62.62 109 ASN A O 1
ATOM 905 N N . ILE A 1 110 ? 2.010 -16.773 1.888 1.00 50.44 110 ILE A N 1
ATOM 906 C CA . ILE A 1 110 ? 1.493 -17.621 0.792 1.00 50.44 110 ILE A CA 1
ATOM 907 C C . ILE A 1 110 ? 1.819 -19.083 1.091 1.00 50.44 110 ILE A C 1
ATOM 909 O O . ILE A 1 110 ? 0.960 -19.942 0.799 1.00 50.44 110 ILE A O 1
#

Secondary structure (DSSP, 8-state):
-HHHHHHHHHS-SSSPP-HHHHHHHHTT-S---SSTTGGGG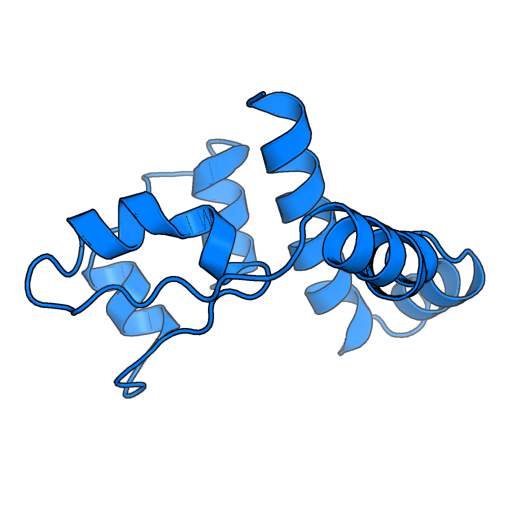HHHHHHH-TTSPP------HHHHHHHHIIIIIHHHT-HHHHHHHHH-TTTHHHHHHHHHHHHHHHHT--

pLDDT: mean 91.49, std 6.32, range [50.44, 97.81]

InterPro domains:
  IPR027417 P-loop containing nucleoside triphosphate hydrolase [G3DS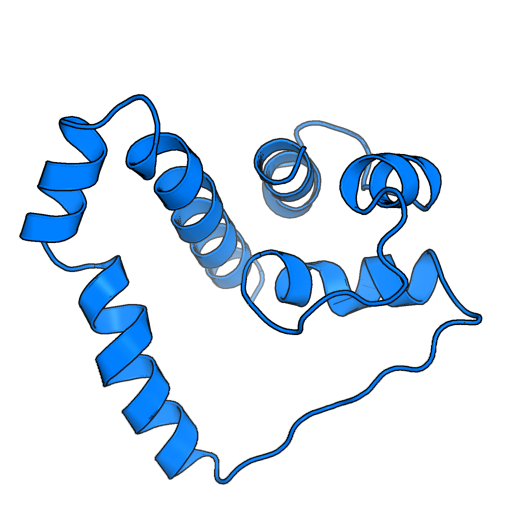A:3.40.50.300] (1-109)
  IPR027417 P-loop containing nucleoside triphosphate hydrolase [SSF52540] (13-93)
  IPR040632 Sulfotransferase, S. mansonii-type [PF17784] (1-106)

Radius of gyration: 15.33 Å; chains: 1; bounding box: 42×31×38 Å

Sequence (110 aa):
MWQEAVDRKFFGTGPKFGRQEFDQLLHDFGAVSSDTPAIAFADDLIEAYPEAKVVLVERDVDSWYESWMNTVIKNTYDPFVTVVYHIDRFFTRPIARIHITTFQGWLVNI